Protein AF-A0A957WRM0-F1 (afdb_monomer_lite)

Foldseek 3Di:
DDDPDPVLVVVLVVLQVVLVVLVVVCVVVVDQFFADQPVVCCVVVVPVDP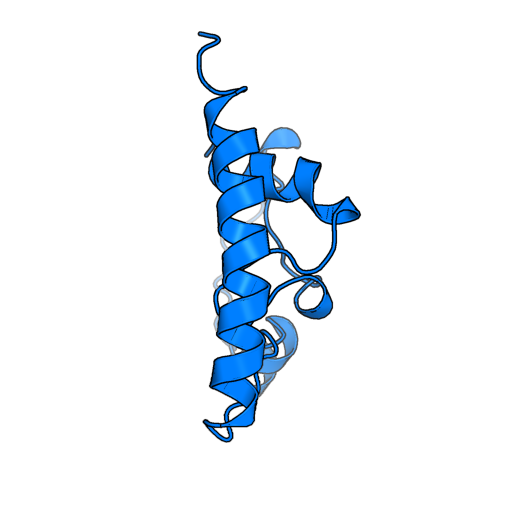PCPDDDDDDPLVPADQHVPRRQATNVRRGNDPVCSVRVSSVVVD

Sequence (94 aa):
MLVVTQQTLDDFAGAHHQVFWERISNIFKTKTGELLSFYAVQRVLGFHAMTAKGLQEIEVDQIIGSVGRHREFTRSFLPKDKRVASRWRQVDEL

Secondary structure (DSSP, 8-state):
----SSHHHHHHHHHHHHHHHHHHHHHHTTS--BPPPHHHHHHHTT-------------GGG--S-TT-GGGBBTT--B-SGGGHHHHHHHHT-

Radius of gyration: 16.39 Å; chains: 1; bounding box: 27×40×39 Å

Structure (mmCIF, N/CA/C/O backbone):
data_AF-A0A957WRM0-F1
#
_entry.id   AF-A0A957WRM0-F1
#
loop_
_atom_site.group_PDB
_atom_site.id
_atom_site.type_symbol
_atom_site.label_atom_id
_atom_site.label_alt_id
_atom_site.label_comp_id
_atom_site.label_asym_id
_atom_site.label_entity_id
_atom_site.label_seq_id
_atom_site.pdbx_PDB_ins_code
_atom_site.Cartn_x
_atom_site.Cartn_y
_atom_site.Cartn_z
_atom_site.occupancy
_atom_site.B_iso_or_equiv
_atom_site.auth_seq_id
_atom_site.auth_comp_id
_atom_site.auth_asym_id
_atom_site.auth_atom_id
_atom_site.pdbx_PDB_model_num
ATOM 1 N N . MET A 1 1 ? 6.804 20.705 14.308 1.00 35.97 1 MET A N 1
ATOM 2 C CA . MET A 1 1 ? 8.003 20.025 13.779 1.00 35.97 1 MET A CA 1
ATOM 3 C C . MET A 1 1 ? 7.766 19.861 12.279 1.00 35.97 1 MET A C 1
ATOM 5 O O . MET A 1 1 ? 6.944 19.044 11.906 1.00 35.97 1 MET A O 1
ATOM 9 N N . LEU A 1 2 ? 8.319 20.751 11.446 1.00 46.91 2 LEU A N 1
ATOM 10 C CA . LEU A 1 2 ? 8.019 20.874 10.007 1.00 46.91 2 LEU A CA 1
ATOM 11 C C . LEU A 1 2 ? 9.333 20.810 9.220 1.00 46.91 2 LEU A C 1
ATOM 13 O O . LEU A 1 2 ? 9.917 21.849 8.929 1.00 46.91 2 LEU A O 1
ATOM 17 N N . VAL A 1 3 ? 9.845 19.607 8.952 1.00 45.22 3 VAL A N 1
ATOM 18 C CA . VAL A 1 3 ? 11.069 19.433 8.136 1.00 45.22 3 VAL A CA 1
ATOM 19 C C . VAL A 1 3 ? 10.883 18.415 6.995 1.00 45.22 3 VAL A C 1
ATOM 21 O O . VAL A 1 3 ? 11.738 18.309 6.128 1.00 45.22 3 VAL A O 1
ATOM 24 N N . VAL A 1 4 ? 9.736 17.734 6.886 1.00 50.75 4 VAL A N 1
ATOM 25 C CA . VAL A 1 4 ? 9.572 16.577 5.979 1.00 50.75 4 VAL A CA 1
ATOM 26 C C . VAL A 1 4 ? 8.542 16.847 4.873 1.00 50.75 4 VAL A C 1
ATOM 28 O O . VAL A 1 4 ? 7.557 16.141 4.744 1.00 50.75 4 VAL A O 1
ATOM 31 N N . THR A 1 5 ? 8.707 17.910 4.082 1.00 55.94 5 THR A N 1
ATOM 32 C CA . THR A 1 5 ? 7.811 18.160 2.923 1.00 55.94 5 THR A CA 1
ATOM 33 C C . THR A 1 5 ? 8.533 18.173 1.585 1.00 55.94 5 THR A C 1
ATOM 35 O O . THR A 1 5 ? 7.920 17.877 0.563 1.00 55.94 5 THR A O 1
ATOM 38 N N . GLN A 1 6 ? 9.823 18.516 1.567 1.00 53.75 6 GLN A N 1
ATOM 39 C CA . GLN A 1 6 ? 10.600 18.563 0.327 1.00 53.75 6 GLN A CA 1
ATOM 40 C C . GLN A 1 6 ? 11.216 17.201 -0.011 1.00 53.75 6 GLN A C 1
ATOM 42 O O . GLN A 1 6 ? 11.200 16.789 -1.165 1.00 53.75 6 GLN A O 1
ATOM 47 N N . GLN A 1 7 ? 11.662 16.470 1.013 1.00 59.19 7 GLN A N 1
ATOM 48 C CA . GLN A 1 7 ? 12.291 15.158 0.868 1.00 59.19 7 GLN A CA 1
ATOM 49 C C . GLN A 1 7 ? 11.315 14.121 0.287 1.00 59.19 7 GLN A C 1
ATOM 51 O O . GLN A 1 7 ? 11.634 13.470 -0.697 1.00 59.19 7 GLN A O 1
ATOM 56 N N . THR A 1 8 ? 10.063 14.101 0.758 1.00 57.91 8 THR A N 1
ATOM 57 C CA . THR A 1 8 ? 9.021 13.181 0.264 1.00 57.91 8 THR A CA 1
ATOM 58 C C . THR A 1 8 ? 8.573 13.471 -1.175 1.00 57.91 8 THR A C 1
ATOM 60 O O . THR A 1 8 ? 8.090 12.580 -1.877 1.00 57.91 8 THR A O 1
ATOM 63 N N . LEU A 1 9 ? 8.727 14.713 -1.654 1.00 59.72 9 LEU A N 1
ATOM 64 C CA . LEU A 1 9 ? 8.474 15.070 -3.055 1.00 59.72 9 LEU A CA 1
ATOM 65 C C . LEU A 1 9 ? 9.578 14.546 -3.976 1.00 59.72 9 LEU A C 1
ATOM 67 O O . LEU A 1 9 ? 9.272 14.001 -5.041 1.00 59.72 9 LEU A O 1
ATOM 71 N N . ASP A 1 10 ? 10.831 14.693 -3.554 1.00 62.78 10 ASP A N 1
ATOM 72 C CA . ASP A 1 10 ? 11.991 14.192 -4.289 1.00 62.78 10 ASP A CA 1
ATOM 73 C C . ASP A 1 10 ? 12.028 12.653 -4.266 1.00 62.78 10 ASP A C 1
ATOM 75 O O . ASP A 1 10 ? 12.261 12.024 -5.303 1.00 62.78 10 ASP A O 1
ATOM 79 N N . ASP A 1 11 ? 11.659 12.040 -3.139 1.00 61.75 11 ASP A N 1
ATOM 80 C CA . ASP A 1 11 ? 11.509 10.590 -2.986 1.00 61.75 11 ASP A CA 1
ATOM 81 C C . ASP A 1 11 ? 10.374 10.045 -3.863 1.00 61.75 11 ASP A C 1
ATOM 83 O O . ASP A 1 11 ? 10.552 9.042 -4.559 1.00 61.75 11 ASP A O 1
ATOM 87 N N . PHE A 1 12 ? 9.234 10.743 -3.947 1.00 61.31 12 PHE A N 1
ATOM 88 C CA . PHE A 1 12 ? 8.157 10.378 -4.873 1.00 61.31 12 PHE A CA 1
ATOM 89 C C . PHE A 1 12 ? 8.609 10.456 -6.339 1.00 61.31 12 PHE A C 1
ATOM 91 O O . PHE A 1 12 ? 8.289 9.569 -7.138 1.00 61.31 12 PHE A O 1
ATOM 98 N N . ALA A 1 13 ? 9.356 11.499 -6.716 1.00 68.06 13 ALA A N 1
ATOM 99 C CA . ALA A 1 13 ? 9.887 11.640 -8.070 1.00 68.06 13 ALA A CA 1
ATOM 100 C C . ALA A 1 13 ? 10.872 10.506 -8.405 1.00 68.06 13 ALA A C 1
ATOM 102 O O . ALA A 1 13 ? 10.759 9.886 -9.469 1.00 68.06 13 ALA A O 1
ATOM 103 N N . GLY A 1 14 ? 11.777 10.170 -7.481 1.00 71.94 14 GLY A N 1
ATOM 104 C CA . GLY A 1 14 ? 12.702 9.042 -7.604 1.00 71.94 14 GLY A CA 1
ATOM 105 C C . GLY A 1 14 ? 11.983 7.694 -7.720 1.00 71.94 14 GLY A C 1
ATOM 106 O O . GLY A 1 14 ? 12.248 6.922 -8.649 1.00 71.94 14 GLY A O 1
ATOM 107 N N . ALA A 1 15 ? 11.008 7.438 -6.847 1.00 66.56 15 ALA A N 1
ATOM 108 C CA . ALA A 1 15 ? 10.187 6.229 -6.847 1.00 66.56 15 ALA A CA 1
ATOM 109 C C . ALA A 1 15 ? 9.397 6.070 -8.156 1.00 66.56 15 ALA A C 1
ATOM 111 O O . ALA A 1 15 ? 9.319 4.977 -8.722 1.00 66.56 15 ALA A O 1
ATOM 112 N N . HIS A 1 16 ? 8.866 7.163 -8.709 1.00 69.31 16 HIS A N 1
ATOM 113 C CA . HIS A 1 16 ? 8.147 7.138 -9.982 1.00 69.31 16 HIS A CA 1
ATOM 114 C C . HIS A 1 16 ? 9.070 6.806 -11.170 1.00 69.31 16 HIS A C 1
ATOM 116 O O . HIS A 1 1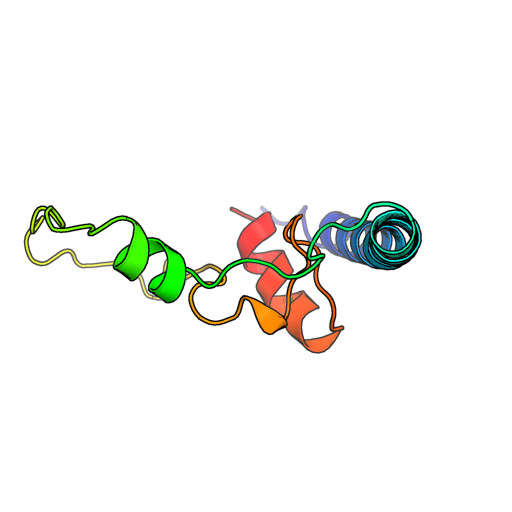6 ? 8.659 6.121 -12.110 1.00 69.31 16 HIS A O 1
ATOM 122 N N . HIS A 1 17 ? 10.337 7.232 -11.140 1.00 70.69 17 HIS A N 1
ATOM 123 C CA . HIS A 1 17 ? 11.331 6.812 -12.133 1.00 70.69 17 HIS A CA 1
ATOM 124 C C . HIS A 1 17 ? 11.736 5.339 -11.974 1.00 70.69 17 HIS A C 1
ATOM 126 O O . HIS A 1 17 ? 11.977 4.659 -12.975 1.00 70.69 17 HIS A O 1
ATOM 132 N N . GLN A 1 18 ? 11.743 4.801 -10.753 1.00 72.00 18 GLN A N 1
ATOM 133 C CA . GLN A 1 18 ? 11.985 3.374 -10.518 1.00 72.00 18 GLN A CA 1
ATOM 134 C C . GLN A 1 18 ? 10.866 2.483 -11.073 1.00 72.00 18 GLN A C 1
ATOM 136 O O . GLN A 1 18 ? 11.170 1.425 -11.620 1.00 72.00 18 GLN A O 1
ATOM 141 N N . VAL A 1 19 ? 9.600 2.924 -11.052 1.00 69.31 19 VAL A N 1
ATOM 142 C CA . VAL A 1 19 ? 8.467 2.198 -11.677 1.00 69.31 19 VAL A CA 1
ATOM 143 C C . VAL A 1 19 ? 8.734 1.891 -13.147 1.00 69.31 19 VAL A C 1
ATOM 145 O O . VAL A 1 19 ? 8.401 0.809 -13.636 1.00 69.31 19 VAL A O 1
ATOM 148 N N . PHE A 1 20 ? 9.318 2.848 -1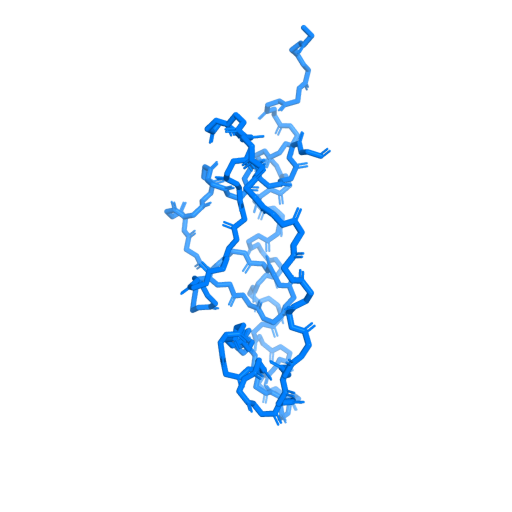3.869 1.00 73.94 20 PHE A N 1
ATOM 149 C CA . PHE A 1 20 ? 9.633 2.696 -15.284 1.00 73.94 20 PHE A CA 1
ATOM 150 C C . PHE A 1 20 ? 10.657 1.574 -15.514 1.00 73.94 20 PHE A C 1
ATOM 152 O O . PHE A 1 20 ? 10.412 0.672 -16.318 1.00 73.94 20 PHE A O 1
ATOM 159 N N . TRP A 1 21 ? 11.755 1.569 -14.755 1.00 72.62 21 TRP A N 1
ATOM 160 C CA . TRP A 1 21 ? 12.777 0.523 -14.839 1.00 72.62 21 TRP A CA 1
ATOM 161 C C . TRP A 1 21 ? 12.274 -0.835 -14.347 1.00 72.62 21 TRP A C 1
ATOM 163 O O . TRP A 1 21 ? 12.573 -1.867 -14.953 1.00 72.62 21 TRP A O 1
ATOM 173 N N . GLU A 1 22 ? 11.448 -0.845 -13.301 1.00 70.12 22 GLU A N 1
ATOM 174 C CA . GLU A 1 22 ? 10.824 -2.058 -12.782 1.00 70.12 22 GLU A CA 1
ATOM 175 C C . GLU A 1 22 ? 9.914 -2.695 -13.844 1.00 70.12 22 GLU A C 1
ATOM 177 O O . GLU A 1 22 ? 10.009 -3.899 -14.092 1.00 70.12 22 GLU A O 1
ATOM 182 N N . ARG A 1 23 ? 9.102 -1.888 -14.546 1.00 65.94 23 ARG A N 1
ATOM 183 C CA . ARG A 1 23 ? 8.261 -2.334 -15.671 1.00 65.94 23 ARG A CA 1
ATOM 184 C C . ARG A 1 23 ? 9.080 -2.945 -16.801 1.00 65.94 23 ARG A C 1
ATOM 186 O O . ARG A 1 23 ? 8.723 -4.026 -17.255 1.00 65.94 23 ARG A O 1
ATOM 193 N N . ILE A 1 24 ? 10.172 -2.300 -17.216 1.00 71.50 24 ILE A N 1
ATOM 194 C CA . ILE A 1 24 ? 11.069 -2.846 -18.247 1.00 71.50 24 ILE A CA 1
ATOM 195 C C . ILE A 1 24 ? 11.627 -4.197 -17.790 1.00 71.50 24 ILE A C 1
ATOM 197 O O . ILE A 1 24 ? 11.539 -5.181 -18.519 1.00 71.50 24 ILE A O 1
ATOM 201 N N . SER A 1 25 ? 12.123 -4.289 -16.555 1.00 66.56 25 SER A N 1
ATOM 202 C CA . SER A 1 25 ? 12.693 -5.534 -16.029 1.00 66.56 25 SER A CA 1
ATOM 203 C C . SER A 1 25 ? 11.666 -6.671 -15.895 1.00 66.56 25 SER A C 1
ATOM 205 O O . SER A 1 25 ? 12.006 -7.831 -16.124 1.00 66.56 25 SER A O 1
ATOM 207 N N . ASN A 1 26 ? 10.409 -6.347 -15.572 1.00 60.59 26 ASN A N 1
ATOM 208 C CA . ASN A 1 26 ? 9.304 -7.301 -15.446 1.00 60.59 26 ASN A CA 1
ATOM 209 C C . ASN A 1 26 ? 8.739 -7.759 -16.803 1.00 60.59 26 ASN A C 1
ATOM 211 O O . ASN A 1 26 ? 7.995 -8.731 -16.842 1.00 60.59 26 ASN A O 1
ATOM 215 N N . ILE A 1 27 ? 9.081 -7.107 -17.918 1.00 61.22 27 ILE A N 1
ATOM 216 C CA . ILE A 1 27 ? 8.810 -7.656 -19.259 1.00 61.22 27 ILE A CA 1
ATOM 217 C C . ILE A 1 27 ? 9.792 -8.798 -19.555 1.00 61.22 27 ILE A C 1
ATOM 219 O O . ILE A 1 27 ? 9.399 -9.825 -20.101 1.00 61.22 27 ILE A O 1
ATOM 223 N N . PHE A 1 28 ? 11.057 -8.650 -19.146 1.00 61.94 28 PHE A N 1
ATOM 224 C CA . PHE A 1 28 ? 12.094 -9.671 -19.339 1.00 61.94 28 PHE A CA 1
ATOM 225 C C . PHE A 1 28 ? 12.016 -10.821 -18.329 1.00 61.94 28 PHE A C 1
ATOM 227 O O . PHE A 1 28 ? 12.371 -11.956 -18.639 1.00 61.94 28 PHE A O 1
ATOM 234 N N . LYS A 1 29 ? 11.560 -10.545 -17.106 1.00 59.09 29 LYS A N 1
ATOM 235 C CA . LYS A 1 29 ? 11.285 -11.551 -16.079 1.00 59.09 29 LYS A CA 1
ATOM 236 C C . LYS A 1 29 ? 9.794 -11.823 -16.120 1.00 59.09 29 LYS A C 1
ATOM 238 O O . LYS A 1 29 ? 9.068 -10.970 -15.644 1.00 59.09 29 LYS A O 1
ATOM 243 N N . THR A 1 30 ? 9.344 -12.970 -16.626 1.00 53.28 30 THR A N 1
ATOM 244 C CA . THR A 1 30 ? 7.937 -13.434 -16.667 1.00 53.28 30 THR A CA 1
ATOM 245 C C . THR A 1 30 ? 7.294 -13.494 -15.267 1.00 53.28 30 THR A C 1
ATOM 247 O O . THR A 1 30 ? 6.997 -14.554 -14.723 1.00 53.28 30 THR A O 1
ATOM 250 N N . LYS A 1 31 ? 7.139 -12.344 -14.619 1.00 57.19 31 LYS A N 1
ATOM 251 C CA . LYS A 1 31 ? 6.605 -12.122 -13.284 1.00 57.19 31 LYS A CA 1
ATOM 252 C C . LYS A 1 31 ? 5.490 -11.109 -13.446 1.00 57.19 31 LYS A C 1
ATOM 254 O O . LYS A 1 31 ? 5.672 -10.053 -14.045 1.00 57.19 31 LYS A O 1
ATOM 259 N N . THR A 1 32 ? 4.332 -11.416 -12.881 1.00 63.72 32 THR A N 1
ATOM 260 C CA . THR A 1 32 ? 3.224 -10.467 -12.810 1.00 63.72 32 THR A CA 1
ATOM 261 C C . THR A 1 32 ? 3.692 -9.235 -12.029 1.00 63.72 32 THR A C 1
ATOM 263 O O . THR A 1 32 ? 3.929 -9.311 -10.822 1.00 63.72 32 THR A O 1
ATOM 266 N N . GLY A 1 33 ? 3.877 -8.112 -12.727 1.00 67.44 33 GLY A N 1
ATOM 267 C CA . GLY A 1 33 ? 4.300 -6.832 -12.141 1.00 67.44 33 GLY A CA 1
ATOM 268 C C . GLY A 1 33 ? 3.198 -6.121 -11.345 1.00 67.44 33 GLY A C 1
ATOM 269 O O . GLY A 1 33 ? 3.395 -5.006 -10.858 1.00 67.44 33 GLY A O 1
ATOM 270 N N . GLU A 1 34 ? 2.024 -6.740 -11.235 1.00 77.62 34 GLU A N 1
ATOM 271 C CA . GLU A 1 34 ? 0.893 -6.223 -10.478 1.00 77.62 34 GLU A CA 1
ATOM 272 C C . GLU A 1 34 ? 0.967 -6.631 -9.010 1.00 77.62 34 GLU A C 1
ATOM 274 O O . GLU A 1 34 ? 1.358 -7.750 -8.667 1.00 77.62 34 GLU A O 1
ATOM 279 N N . LEU A 1 35 ? 0.573 -5.700 -8.143 1.00 84.69 35 LEU A N 1
ATOM 280 C CA . LEU A 1 35 ? 0.408 -5.971 -6.730 1.00 84.69 35 LEU A CA 1
ATOM 281 C C . LEU A 1 35 ? -0.806 -6.880 -6.526 1.00 84.69 35 LEU A C 1
ATOM 283 O O . LEU A 1 35 ? -1.873 -6.659 -7.105 1.00 84.69 35 LEU A O 1
ATOM 287 N N . LEU A 1 36 ? -0.650 -7.901 -5.686 1.00 84.75 36 LEU A N 1
ATOM 288 C CA . LEU A 1 36 ? -1.747 -8.803 -5.362 1.00 84.75 36 LEU A CA 1
ATOM 289 C C . LEU A 1 36 ? -2.821 -8.072 -4.553 1.00 84.75 36 LEU A C 1
ATOM 291 O O . LEU A 1 36 ? -2.531 -7.282 -3.655 1.00 84.75 36 LEU A O 1
ATOM 295 N N . SER A 1 37 ? -4.084 -8.371 -4.852 1.00 87.06 37 SER A N 1
ATOM 296 C CA . SER A 1 37 ? -5.200 -7.895 -4.039 1.00 87.06 37 SER A CA 1
ATOM 297 C C . SER A 1 37 ? -5.158 -8.548 -2.660 1.00 87.06 37 SER A C 1
ATOM 299 O O . SER A 1 37 ? -5.166 -9.776 -2.555 1.00 87.06 37 SER A O 1
ATOM 301 N N . PHE A 1 38 ? -5.199 -7.725 -1.611 1.00 85.56 38 PHE A N 1
ATOM 302 C CA . PHE A 1 38 ? -5.322 -8.181 -0.226 1.00 85.56 38 PHE A CA 1
ATOM 303 C C . PHE A 1 38 ? -6.475 -9.182 -0.059 1.00 85.56 38 PHE A C 1
ATOM 305 O O . PHE A 1 38 ? -6.273 -10.277 0.452 1.00 85.56 38 PHE A O 1
ATOM 312 N N . TYR A 1 39 ? -7.662 -8.861 -0.587 1.00 85.50 39 TYR A N 1
ATOM 313 C CA . TYR A 1 39 ? -8.837 -9.732 -0.488 1.00 85.50 39 TYR A CA 1
ATOM 314 C C . TYR A 1 39 ? -8.685 -11.050 -1.258 1.00 85.50 39 TYR A C 1
ATOM 316 O O . TYR A 1 39 ? -9.249 -12.066 -0.851 1.00 85.50 39 TYR A O 1
ATOM 324 N N . ALA A 1 40 ? -7.939 -11.053 -2.368 1.00 87.50 40 ALA A N 1
ATOM 325 C CA . ALA A 1 40 ? -7.662 -12.281 -3.110 1.00 87.50 40 ALA A CA 1
ATOM 326 C C . ALA A 1 40 ? -6.732 -13.194 -2.304 1.00 87.50 40 ALA A C 1
ATOM 328 O O . ALA A 1 40 ? -7.039 -14.369 -2.121 1.00 87.50 40 ALA A O 1
ATOM 329 N N . VAL A 1 41 ? -5.651 -12.633 -1.754 1.00 86.44 41 VAL A N 1
ATOM 330 C CA . VAL A 1 41 ? -4.715 -13.354 -0.880 1.00 86.44 41 VAL A CA 1
ATOM 331 C C . VAL A 1 41 ? -5.429 -13.867 0.372 1.00 86.44 41 VAL A C 1
ATOM 333 O O . VAL A 1 41 ? -5.294 -15.040 0.704 1.00 86.44 41 VAL A O 1
ATOM 336 N N . GLN A 1 42 ? -6.261 -13.036 1.008 1.00 84.62 42 GLN A N 1
ATOM 337 C CA . GLN A 1 42 ? -7.055 -13.411 2.181 1.00 84.62 42 GLN A CA 1
ATOM 338 C C . GLN A 1 42 ? -7.945 -14.631 1.907 1.00 84.62 42 GLN A C 1
ATOM 340 O O . GLN A 1 42 ? -8.018 -15.546 2.726 1.00 84.62 42 GLN A O 1
ATOM 345 N N . ARG A 1 43 ? -8.608 -14.651 0.743 1.00 86.00 43 ARG A N 1
ATOM 346 C CA . ARG A 1 43 ? -9.489 -15.747 0.323 1.00 86.00 43 ARG A CA 1
ATOM 347 C C . ARG A 1 43 ? -8.712 -17.031 0.044 1.00 86.00 43 ARG A C 1
ATOM 349 O O . ARG A 1 43 ? -9.143 -18.087 0.485 1.00 86.00 43 ARG A O 1
ATOM 356 N N . VAL A 1 44 ? -7.589 -16.941 -0.673 1.00 87.06 44 VAL A N 1
ATOM 357 C CA . VAL A 1 44 ? -6.763 -18.111 -1.026 1.00 87.06 44 VAL A CA 1
ATOM 358 C C . VAL A 1 44 ? -6.114 -18.732 0.204 1.00 87.06 44 VAL A C 1
ATOM 360 O O . VAL A 1 44 ? -6.127 -19.948 0.350 1.00 87.06 44 VAL A O 1
ATOM 363 N N . LEU A 1 45 ? -5.571 -17.907 1.100 1.00 85.12 45 LEU A N 1
ATOM 364 C CA . LEU A 1 45 ? -4.935 -18.388 2.326 1.00 85.12 45 LEU A CA 1
ATOM 365 C C . LEU A 1 45 ? -5.942 -18.924 3.345 1.00 85.12 45 LEU A C 1
ATOM 367 O O . LEU A 1 45 ? -5.530 -19.501 4.345 1.00 85.12 45 LEU A O 1
ATOM 371 N N . GLY A 1 46 ? -7.244 -18.724 3.112 1.00 75.19 46 GLY A N 1
ATOM 372 C CA . GLY A 1 46 ? -8.277 -19.135 4.045 1.00 75.19 46 GLY A CA 1
ATOM 373 C C . GLY A 1 46 ? -8.009 -18.549 5.425 1.00 75.19 46 GLY A C 1
ATOM 374 O O . GLY A 1 46 ? -7.941 -19.305 6.392 1.00 75.19 46 GLY A O 1
ATOM 375 N N . PHE A 1 47 ? -7.814 -17.226 5.519 1.00 64.31 47 PHE A N 1
ATOM 376 C CA . PHE A 1 47 ? -7.749 -16.520 6.803 1.00 64.31 47 PHE A CA 1
ATOM 377 C C . PHE A 1 47 ? -9.080 -16.720 7.548 1.00 64.31 47 PHE A C 1
ATOM 379 O O . PHE A 1 47 ? -9.996 -15.911 7.459 1.00 64.31 47 PHE A O 1
ATOM 386 N N . HIS A 1 48 ? -9.193 -17.839 8.259 1.00 57.84 48 HIS A N 1
ATOM 387 C CA . HIS A 1 48 ? -10.339 -18.203 9.090 1.00 57.84 48 HIS A CA 1
ATOM 388 C C . HIS A 1 48 ? -10.184 -17.669 10.520 1.00 57.84 48 HIS A C 1
ATOM 390 O O . HIS A 1 48 ? -11.143 -17.665 11.282 1.00 57.84 48 HIS A O 1
ATOM 396 N N . ALA A 1 49 ? -8.993 -17.181 10.880 1.00 54.69 49 ALA A N 1
ATOM 397 C CA . ALA A 1 49 ? -8.683 -16.645 12.198 1.00 54.69 49 ALA A CA 1
ATOM 398 C C . ALA A 1 49 ? -8.425 -15.133 12.129 1.00 54.69 49 ALA A C 1
ATOM 400 O O . ALA A 1 49 ? -7.329 -14.653 12.411 1.00 54.69 49 ALA A O 1
ATOM 401 N N . MET A 1 50 ? -9.443 -14.355 11.752 1.00 66.31 50 MET A N 1
ATOM 402 C CA . MET A 1 50 ? -9.522 -12.990 12.269 1.00 66.31 50 MET A CA 1
ATOM 403 C C . MET A 1 50 ? -9.929 -13.118 13.733 1.00 66.31 50 MET A C 1
ATOM 405 O O . MET A 1 50 ? -11.097 -13.339 14.045 1.00 66.31 50 MET A O 1
ATOM 409 N N . THR A 1 51 ? -8.961 -13.039 14.643 1.00 74.50 51 THR A N 1
ATOM 410 C CA . THR A 1 51 ? -9.288 -12.940 16.064 1.00 74.50 51 THR A CA 1
ATOM 411 C C . THR A 1 51 ? -9.994 -11.613 16.269 1.00 74.50 51 THR A C 1
ATOM 413 O O . THR A 1 51 ? -9.370 -10.559 16.141 1.00 74.50 51 THR A O 1
ATOM 416 N N . ALA A 1 52 ? -11.288 -11.661 16.576 1.00 76.88 52 ALA A N 1
ATOM 417 C CA . ALA A 1 52 ? -12.027 -10.474 16.964 1.00 76.88 52 ALA A CA 1
ATOM 418 C C . ALA A 1 52 ? -11.328 -9.850 18.181 1.00 76.88 52 ALA A C 1
ATOM 420 O O . ALA A 1 52 ? -11.292 -10.439 19.260 1.00 76.88 52 ALA A O 1
ATOM 421 N N . LYS A 1 53 ? -10.732 -8.669 17.996 1.00 85.38 53 LYS A N 1
ATOM 422 C CA . LYS A 1 53 ? -10.094 -7.895 19.073 1.00 85.38 53 LYS A CA 1
ATOM 423 C C . LYS A 1 53 ? -11.097 -7.030 19.848 1.00 85.38 53 LYS A C 1
ATOM 425 O O . LYS A 1 53 ? -10.690 -6.258 20.707 1.00 85.38 53 LYS A O 1
ATOM 430 N N . GLY A 1 54 ? -12.392 -7.190 19.570 1.00 89.44 54 GLY A N 1
ATOM 431 C CA . GLY A 1 54 ? -13.440 -6.293 20.046 1.00 89.44 54 GLY A CA 1
ATOM 432 C C . GLY A 1 54 ? -13.513 -5.009 19.218 1.00 89.44 54 GLY A C 1
ATOM 433 O O . GLY A 1 54 ? -12.816 -4.862 18.213 1.00 89.44 54 GLY A O 1
ATOM 434 N N . LEU A 1 55 ? -14.389 -4.097 19.634 1.00 91.25 55 LEU A N 1
ATOM 435 C CA . LEU A 1 55 ? -14.456 -2.751 19.074 1.00 91.25 55 LEU A CA 1
ATOM 436 C C . LEU A 1 55 ? -13.243 -1.954 19.569 1.00 91.25 55 LEU A C 1
ATOM 438 O O . LEU A 1 55 ? -13.001 -1.896 20.773 1.00 91.25 55 LEU A O 1
ATOM 442 N N . GLN A 1 56 ? -12.499 -1.350 18.647 1.00 89.00 56 GLN A N 1
ATOM 443 C CA . GLN A 1 56 ? -11.412 -0.428 18.962 1.00 89.00 56 GLN A CA 1
ATOM 444 C C . GLN A 1 56 ? -11.709 0.909 18.297 1.00 89.00 56 GLN A C 1
ATOM 446 O O . GLN A 1 56 ? -11.924 0.965 17.086 1.00 89.00 56 GLN A O 1
ATOM 451 N N . GLU A 1 57 ? -11.759 1.964 19.103 1.00 93.50 57 GLU A N 1
ATOM 452 C CA . GLU A 1 57 ? -11.823 3.331 18.602 1.00 93.50 57 GLU A CA 1
ATOM 453 C C . GLU A 1 57 ? -10.450 3.710 18.043 1.00 93.50 57 GLU A C 1
ATOM 455 O O . GLU A 1 57 ? -9.419 3.416 18.652 1.00 93.50 57 GLU A O 1
ATOM 460 N N . ILE A 1 58 ? -10.445 4.300 16.852 1.00 88.38 58 ILE A N 1
ATOM 461 C CA . ILE A 1 58 ? -9.240 4.784 16.189 1.00 88.38 58 ILE A CA 1
ATOM 462 C C . ILE A 1 58 ? -9.504 6.192 15.680 1.00 88.38 58 ILE A C 1
ATOM 464 O O . ILE A 1 58 ? -10.596 6.488 15.189 1.00 88.38 58 ILE A O 1
ATOM 468 N N . GLU A 1 59 ? -8.487 7.038 15.774 1.00 91.19 59 GLU A N 1
ATOM 469 C CA . GLU A 1 59 ? -8.533 8.366 15.182 1.00 91.19 59 GLU A CA 1
ATOM 470 C C . GLU A 1 59 ? -8.643 8.256 13.655 1.00 91.19 59 GLU A C 1
ATOM 472 O O . GLU A 1 59 ? -8.061 7.371 13.020 1.00 91.19 59 GLU A O 1
ATOM 477 N N . VAL A 1 60 ? -9.420 9.153 13.045 1.00 87.31 60 VAL A N 1
ATOM 478 C CA . VAL A 1 60 ? -9.704 9.102 11.599 1.00 87.31 60 VAL A CA 1
ATOM 479 C C . VAL A 1 60 ? -8.436 9.316 10.768 1.00 87.31 60 VAL A C 1
ATOM 481 O O . VAL A 1 60 ? -8.297 8.741 9.689 1.00 87.31 60 VAL A O 1
ATOM 484 N N . ASP A 1 61 ? -7.499 10.115 11.270 1.00 82.69 61 ASP A N 1
ATOM 485 C CA . ASP A 1 61 ? -6.206 10.378 10.636 1.00 82.69 61 ASP A CA 1
ATOM 486 C C . ASP A 1 61 ? -5.270 9.154 10.640 1.00 82.69 61 ASP A C 1
ATOM 488 O O . ASP A 1 61 ? -4.386 9.064 9.792 1.00 82.69 61 ASP A O 1
ATOM 492 N N . GLN A 1 62 ? -5.522 8.166 11.504 1.00 82.62 62 GLN A N 1
ATOM 493 C CA . GLN A 1 62 ? -4.833 6.872 11.522 1.00 82.62 62 GLN A CA 1
ATOM 494 C C . GLN A 1 62 ? -5.417 5.865 10.514 1.00 82.62 62 GLN A C 1
ATOM 496 O O . GLN A 1 62 ? -4.913 4.748 10.382 1.00 82.62 62 GLN A O 1
ATOM 501 N N . ILE A 1 63 ? -6.467 6.221 9.761 1.00 79.75 63 ILE A N 1
ATOM 502 C CA . ILE A 1 63 ? -7.041 5.364 8.711 1.00 79.75 63 ILE A CA 1
ATOM 503 C C . ILE A 1 63 ? -6.270 5.560 7.396 1.00 79.75 63 ILE A C 1
ATOM 505 O O . ILE A 1 63 ? -6.684 6.258 6.467 1.00 79.75 63 ILE A O 1
ATOM 509 N N . ILE A 1 64 ? -5.130 4.887 7.314 1.00 75.25 64 ILE A N 1
ATOM 510 C CA . ILE A 1 64 ? -4.111 5.034 6.263 1.00 75.25 64 ILE A CA 1
ATOM 511 C C . ILE A 1 64 ? -3.983 3.771 5.385 1.00 75.25 64 ILE A C 1
ATOM 513 O O . ILE A 1 64 ? -4.601 2.736 5.635 1.00 75.25 64 ILE A O 1
ATOM 517 N N . GLY A 1 65 ? -3.158 3.831 4.332 1.00 72.75 65 GLY A N 1
ATOM 518 C CA . GLY A 1 65 ? -2.745 2.655 3.550 1.00 72.75 65 GLY A CA 1
ATOM 519 C C . GLY A 1 65 ? -3.452 2.456 2.200 1.00 72.75 65 GLY A C 1
ATOM 520 O O . GLY A 1 65 ? -4.184 3.317 1.701 1.00 72.75 65 GLY A O 1
ATOM 521 N N . SER A 1 66 ? -3.195 1.309 1.561 1.00 70.06 66 SER A N 1
ATOM 522 C CA . SER A 1 66 ? -3.547 1.014 0.157 1.00 70.06 66 SER A CA 1
ATOM 523 C C . SER A 1 66 ? -4.469 -0.201 -0.028 1.00 70.06 66 SER A C 1
ATOM 525 O O . SER A 1 66 ? -4.642 -0.689 -1.152 1.00 70.06 66 SER A O 1
ATOM 527 N N . VAL A 1 67 ? -5.099 -0.694 1.046 1.00 79.88 67 VAL A N 1
ATOM 528 C CA . VAL A 1 67 ? -6.034 -1.830 0.971 1.00 79.88 67 VAL A CA 1
ATOM 529 C C . VAL A 1 67 ? -7.153 -1.517 -0.033 1.00 79.88 67 VAL A C 1
ATOM 531 O O . VAL A 1 67 ? -7.773 -0.459 0.000 1.00 79.88 67 VAL A O 1
ATOM 534 N N . GLY A 1 68 ? -7.368 -2.425 -0.990 1.00 82.12 68 GLY A N 1
ATOM 535 C CA . GLY A 1 68 ? -8.318 -2.243 -2.098 1.00 82.12 68 GLY A CA 1
ATOM 536 C C . GLY A 1 68 ? -7.765 -1.501 -3.325 1.00 82.12 68 GLY A C 1
ATOM 537 O O . GLY A 1 68 ? -8.339 -1.619 -4.404 1.00 82.12 68 GLY A O 1
ATOM 538 N N . ARG A 1 69 ? -6.607 -0.836 -3.227 1.00 83.88 69 ARG A N 1
ATOM 539 C CA . ARG A 1 69 ? -6.003 -0.009 -4.295 1.00 83.88 69 ARG A CA 1
ATOM 540 C C . ARG A 1 69 ? -4.816 -0.657 -5.006 1.00 83.88 69 ARG A C 1
ATOM 542 O O . ARG A 1 69 ? -4.045 0.019 -5.671 1.00 83.88 69 ARG A O 1
ATOM 549 N N . HIS A 1 70 ? -4.689 -1.979 -4.933 1.00 85.25 70 HIS A N 1
ATOM 550 C CA . HIS A 1 70 ? -3.598 -2.748 -5.550 1.00 85.25 70 HIS A CA 1
ATOM 551 C C . HIS A 1 70 ? -3.292 -2.404 -7.027 1.00 85.25 70 HIS A C 1
ATOM 553 O O . HIS A 1 70 ? -2.148 -2.494 -7.463 1.00 85.25 70 HIS A O 1
ATOM 559 N N . ARG A 1 71 ? -4.287 -1.955 -7.806 1.00 85.81 71 ARG A N 1
ATOM 560 C CA . ARG A 1 71 ? -4.106 -1.553 -9.214 1.00 85.81 71 ARG A CA 1
ATOM 561 C C . ARG A 1 71 ? -3.301 -0.263 -9.396 1.00 85.81 71 ARG A C 1
ATOM 563 O O . ARG A 1 71 ? -2.689 -0.085 -10.446 1.00 85.81 71 ARG A O 1
ATOM 570 N N . GLU A 1 72 ? -3.274 0.598 -8.384 1.00 85.00 72 GLU A N 1
ATOM 571 C CA . GLU A 1 72 ? -2.584 1.895 -8.392 1.00 85.00 72 GLU A CA 1
ATOM 572 C C . GLU A 1 72 ? -1.088 1.769 -8.066 1.00 85.00 72 GLU A C 1
ATOM 574 O O . GLU A 1 72 ? -0.342 2.733 -8.233 1.00 85.00 72 GLU A O 1
ATOM 579 N N . PHE A 1 73 ? -0.633 0.573 -7.673 1.00 82.44 73 PHE A N 1
ATOM 580 C CA . PHE A 1 73 ? 0.741 0.307 -7.250 1.00 82.44 73 PHE A CA 1
ATOM 581 C C . PHE A 1 73 ? 1.389 -0.829 -8.050 1.00 82.44 73 PHE A C 1
ATOM 583 O O . PHE A 1 73 ? 0.709 -1.715 -8.587 1.00 82.44 73 PHE A O 1
ATOM 590 N N . THR A 1 74 ? 2.716 -0.798 -8.177 1.00 81.69 74 THR A N 1
ATOM 591 C CA . THR A 1 74 ? 3.496 -1.953 -8.646 1.00 81.69 74 THR A CA 1
ATOM 592 C C . THR A 1 74 ? 3.595 -3.007 -7.549 1.00 81.69 74 THR A C 1
ATOM 594 O O . THR A 1 74 ? 3.257 -2.765 -6.389 1.00 81.69 74 THR A O 1
ATOM 597 N N . ARG A 1 75 ? 4.081 -4.196 -7.909 1.00 80.00 75 ARG A N 1
ATOM 598 C CA . ARG A 1 75 ? 4.386 -5.259 -6.947 1.00 80.00 75 ARG A CA 1
ATOM 599 C C . ARG A 1 75 ? 5.318 -4.805 -5.813 1.00 80.00 75 ARG A C 1
ATOM 601 O O . ARG A 1 75 ? 5.190 -5.323 -4.710 1.00 80.00 75 ARG A O 1
ATOM 608 N N . SER A 1 76 ? 6.202 -3.843 -6.071 1.00 78.94 76 SER A N 1
ATOM 609 C CA . SER A 1 76 ? 7.111 -3.261 -5.075 1.00 78.94 76 SER A CA 1
ATOM 610 C C . SER A 1 76 ? 6.528 -2.016 -4.390 1.00 78.94 76 SER A C 1
ATOM 612 O O . SER A 1 76 ? 7.275 -1.189 -3.886 1.00 78.94 76 SER A O 1
ATOM 614 N N . PHE A 1 77 ? 5.196 -1.866 -4.383 1.00 77.81 77 PHE A N 1
ATOM 615 C CA . PHE A 1 77 ? 4.470 -0.744 -3.770 1.00 77.81 77 PHE A CA 1
ATOM 616 C C . PHE A 1 77 ? 4.811 0.648 -4.327 1.00 77.81 77 PHE A C 1
ATOM 618 O O . PHE A 1 77 ? 4.496 1.665 -3.710 1.00 77.81 77 PHE A O 1
ATOM 625 N N . LEU A 1 78 ? 5.368 0.720 -5.537 1.00 80.94 78 LEU A N 1
ATOM 626 C CA . LEU A 1 78 ? 5.658 2.000 -6.171 1.00 80.94 78 LEU A CA 1
ATOM 627 C C . LEU A 1 78 ? 4.393 2.589 -6.833 1.00 80.94 78 LEU A C 1
ATOM 629 O O . LEU A 1 78 ? 3.629 1.843 -7.463 1.00 80.94 78 LEU A O 1
ATOM 633 N N . PRO A 1 79 ? 4.146 3.907 -6.721 1.00 82.12 79 PRO A N 1
ATOM 634 C CA . PRO A 1 79 ? 2.943 4.551 -7.247 1.00 82.12 79 PRO A CA 1
ATOM 635 C C . PRO A 1 79 ? 2.953 4.618 -8.783 1.00 82.12 79 PR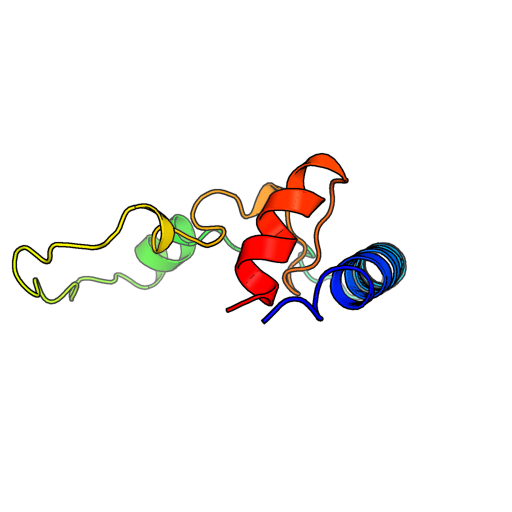O A C 1
ATOM 637 O O . PRO A 1 79 ? 3.876 5.157 -9.386 1.00 82.12 79 PRO A O 1
ATOM 640 N N . LYS A 1 80 ? 1.902 4.104 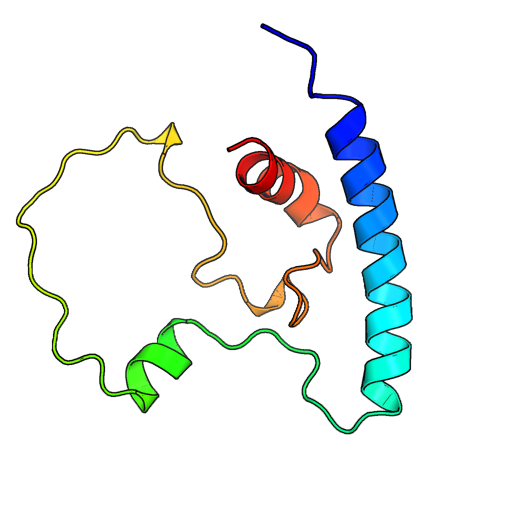-9.438 1.00 82.31 80 LYS A N 1
ATOM 641 C CA . LYS A 1 80 ? 1.775 4.101 -10.913 1.00 82.31 80 LYS A CA 1
ATOM 642 C C . LYS A 1 80 ? 1.176 5.382 -11.495 1.00 82.31 80 LYS A C 1
ATOM 644 O O . LYS A 1 80 ? 1.325 5.629 -12.689 1.00 82.31 80 LYS A O 1
ATOM 649 N N . ASP A 1 81 ? 0.435 6.138 -10.689 1.00 81.31 81 ASP A N 1
ATOM 650 C CA . ASP A 1 81 ? -0.315 7.318 -11.118 1.00 81.31 81 ASP A CA 1
ATOM 651 C C . ASP A 1 81 ? 0.058 8.523 -10.250 1.00 81.31 81 ASP A C 1
ATOM 653 O O . ASP A 1 81 ? 0.182 8.421 -9.032 1.00 81.31 81 ASP A O 1
ATOM 657 N N . LYS A 1 82 ? 0.191 9.702 -10.855 1.00 78.69 82 LYS A N 1
ATOM 658 C CA . LYS A 1 82 ? 0.478 10.941 -10.123 1.00 78.69 82 LYS A CA 1
ATOM 659 C C . LYS A 1 82 ? -0.629 11.308 -9.129 1.00 78.69 82 LYS A C 1
ATOM 661 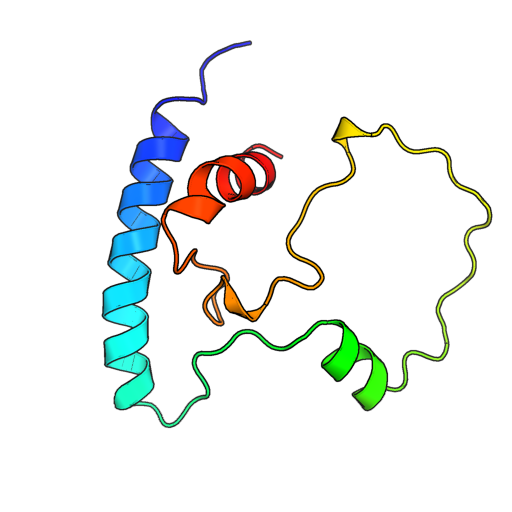O O . LYS A 1 82 ? -0.356 11.960 -8.127 1.00 78.69 82 LYS A O 1
ATOM 666 N N . ARG A 1 83 ? -1.867 10.861 -9.359 1.00 81.81 83 ARG A N 1
ATOM 667 C CA . ARG A 1 83 ? -3.022 11.112 -8.479 1.00 81.81 83 ARG A CA 1
ATOM 668 C C . ARG A 1 83 ? -2.888 10.469 -7.099 1.00 81.81 83 ARG A C 1
ATOM 670 O O . ARG A 1 83 ? -3.500 10.960 -6.156 1.00 81.81 83 ARG A O 1
ATOM 677 N N . VAL A 1 84 ? -2.085 9.411 -6.954 1.00 79.56 84 VAL A N 1
ATOM 678 C CA . VAL A 1 84 ? -1.822 8.791 -5.642 1.00 79.56 84 VAL A CA 1
ATOM 679 C C . VAL A 1 84 ? -0.680 9.452 -4.870 1.00 79.56 84 VAL A C 1
ATOM 681 O O . VAL A 1 84 ? -0.463 9.079 -3.723 1.00 79.56 84 VAL A O 1
ATOM 684 N N . ALA A 1 85 ? -0.006 10.470 -5.420 1.00 78.44 85 ALA A N 1
ATOM 685 C CA . ALA A 1 85 ? 1.143 11.119 -4.780 1.00 78.44 85 ALA A CA 1
ATOM 686 C C . ALA A 1 85 ? 0.845 11.650 -3.372 1.00 78.44 85 ALA A C 1
ATOM 688 O O . ALA A 1 85 ? 1.603 11.386 -2.444 1.00 78.44 85 ALA A O 1
ATOM 689 N N . SER A 1 86 ? -0.269 12.369 -3.196 1.00 75.38 86 SER A N 1
ATOM 690 C CA . SER A 1 86 ? -0.632 12.935 -1.889 1.00 75.38 86 SER A CA 1
ATOM 691 C C . SER A 1 86 ? -0.929 11.854 -0.850 1.00 75.38 86 SER A C 1
ATOM 693 O O . SER A 1 86 ? -0.599 12.018 0.316 1.00 75.38 86 SER A O 1
ATOM 695 N N . ARG A 1 87 ? -1.526 10.731 -1.269 1.00 74.00 87 ARG A N 1
ATOM 696 C CA . ARG A 1 87 ? -1.835 9.603 -0.378 1.00 74.00 87 ARG A CA 1
ATOM 697 C C . ARG A 1 87 ? -0.595 8.771 -0.065 1.00 74.00 87 ARG A C 1
ATOM 699 O O . ARG A 1 87 ? -0.460 8.285 1.045 1.00 74.00 87 ARG A O 1
ATOM 706 N N . TRP A 1 88 ? 0.287 8.583 -1.044 1.00 75.31 88 TRP A N 1
ATOM 707 C CA . TRP A 1 88 ? 1.537 7.852 -0.855 1.00 75.31 88 TRP A CA 1
ATOM 708 C C . TRP A 1 88 ? 2.431 8.557 0.168 1.00 75.31 88 TRP A C 1
ATOM 710 O O . TRP A 1 88 ? 2.938 7.896 1.062 1.00 75.31 88 TRP A O 1
ATOM 720 N N . ARG A 1 89 ? 2.492 9.896 0.129 1.00 74.38 89 ARG A N 1
ATOM 721 C CA . ARG A 1 89 ? 3.170 10.699 1.159 1.00 74.38 89 ARG A CA 1
ATOM 722 C C . ARG A 1 89 ? 2.637 10.450 2.567 1.00 74.38 89 ARG A C 1
ATOM 724 O O . ARG A 1 89 ? 3.422 10.223 3.467 1.00 74.38 89 ARG A O 1
ATOM 731 N N . GLN A 1 90 ? 1.317 10.370 2.739 1.00 73.62 90 GLN A N 1
ATOM 732 C CA . GLN A 1 90 ? 0.727 10.043 4.045 1.00 73.62 90 GLN A CA 1
ATOM 733 C C . GLN A 1 90 ? 1.125 8.655 4.564 1.00 73.62 90 GLN A C 1
ATOM 735 O O . GLN A 1 90 ? 1.080 8.438 5.764 1.00 73.62 90 GLN A O 1
ATOM 740 N N . VAL A 1 91 ? 1.453 7.706 3.680 1.00 69.00 91 VAL A N 1
ATOM 741 C CA . VAL A 1 91 ? 1.926 6.371 4.085 1.00 69.00 91 VAL A CA 1
ATOM 742 C C . VAL A 1 91 ? 3.418 6.388 4.421 1.00 69.00 91 VAL A C 1
ATOM 744 O O . VAL A 1 91 ? 3.831 5.653 5.306 1.00 69.00 91 VAL A O 1
ATOM 747 N N . ASP A 1 92 ? 4.203 7.197 3.709 1.00 70.06 92 ASP A N 1
ATOM 748 C CA . ASP A 1 92 ? 5.656 7.334 3.881 1.00 70.06 92 ASP A CA 1
ATOM 749 C C . ASP A 1 92 ? 6.038 8.188 5.108 1.00 70.06 92 ASP A C 1
ATOM 751 O O . ASP A 1 92 ? 7.094 8.001 5.700 1.00 70.06 92 ASP A O 1
ATOM 755 N N . GLU A 1 93 ? 5.163 9.113 5.515 1.00 68.75 93 GLU A N 1
ATOM 756 C CA . GLU A 1 93 ? 5.366 10.032 6.646 1.00 68.75 93 GLU A CA 1
ATOM 757 C C . GLU A 1 93 ? 5.081 9.414 8.037 1.00 68.75 93 GLU A C 1
ATOM 759 O O . GLU A 1 93 ? 5.189 10.122 9.042 1.00 68.75 93 GLU A O 1
ATOM 764 N N . LEU A 1 94 ? 4.722 8.125 8.113 1.00 60.28 94 LEU A N 1
ATOM 765 C CA . LEU A 1 94 ? 4.429 7.386 9.356 1.00 60.28 94 LEU A CA 1
ATOM 766 C C . LEU A 1 94 ? 5.589 6.501 9.807 1.00 60.28 94 LEU A C 1
ATOM 768 O O . LEU A 1 94 ? 5.844 6.481 11.032 1.00 60.28 94 LEU A O 1
#

pLDDT: mean 73.44, std 11.84, range [35.97, 93.5]